Protein AF-A0A349EFN1-F1 (afdb_monomer_lite)

Secondary structure (DSSP, 8-state):
-HHHHGGGS-TTS-EEEEESS------STTEEEEE-B---TTS---B-HHHHHHHHGGG--SEEEES---STHHHHHHHHHHTT-TT-B-----SSHHHHHHHHHHHHHHTSPSPP-

Structure (mmCIF, N/CA/C/O backbone):
data_AF-A0A349EFN1-F1
#
_entry.id   AF-A0A349EFN1-F1
#
loop_
_atom_site.group_PDB
_atom_site.id
_atom_site.type_symbol
_atom_site.label_atom_id
_atom_site.label_alt_id
_atom_site.label_comp_id
_atom_site.label_asym_id
_atom_site.label_entity_id
_atom_site.label_seq_id
_atom_site.pdbx_PDB_ins_code
_atom_site.Cartn_x
_atom_site.Cartn_y
_atom_site.Cartn_z
_atom_site.occupancy
_atom_site.B_iso_or_equiv
_atom_site.auth_seq_id
_atom_site.auth_comp_id
_atom_site.auth_asym_id
_atom_site.auth_atom_id
_atom_site.pdbx_PDB_model_num
ATOM 1 N N . LEU A 1 1 ? 10.666 -5.892 6.815 1.00 84.19 1 LEU A N 1
ATOM 2 C CA . LEU A 1 1 ? 10.537 -4.486 7.277 1.00 84.19 1 LEU A CA 1
ATOM 3 C C . LEU A 1 1 ? 9.081 -4.027 7.342 1.00 84.19 1 LEU A C 1
ATOM 5 O O . LEU A 1 1 ? 8.668 -3.594 8.410 1.00 84.19 1 LEU A O 1
ATOM 9 N N . LEU A 1 2 ? 8.295 -4.173 6.266 1.00 87.81 2 LEU A N 1
ATOM 10 C CA . LEU A 1 2 ? 6.883 -3.752 6.215 1.00 87.81 2 LEU A CA 1
ATOM 11 C C . LEU A 1 2 ? 6.061 -4.236 7.422 1.00 87.81 2 LEU A C 1
ATOM 13 O O . LEU A 1 2 ? 5.466 -3.426 8.120 1.00 87.81 2 LEU A O 1
ATOM 17 N N . ASN A 1 3 ? 6.131 -5.529 7.752 1.00 85.75 3 ASN A N 1
ATOM 18 C CA . ASN A 1 3 ? 5.422 -6.095 8.906 1.00 85.75 3 ASN A CA 1
ATOM 19 C C . ASN A 1 3 ? 5.868 -5.527 10.275 1.00 85.75 3 ASN A C 1
ATOM 21 O O . ASN A 1 3 ? 5.144 -5.609 11.260 1.00 85.75 3 ASN A O 1
ATOM 25 N N . ALA A 1 4 ? 7.080 -4.974 10.375 1.00 87.56 4 ALA A N 1
ATOM 26 C CA . ALA A 1 4 ? 7.531 -4.299 11.591 1.00 87.56 4 ALA A CA 1
ATOM 27 C C . ALA A 1 4 ? 6.972 -2.871 11.661 1.00 87.56 4 ALA A C 1
ATOM 29 O O . ALA A 1 4 ? 6.480 -2.463 12.709 1.00 87.56 4 ALA A O 1
ATOM 30 N N . LEU A 1 5 ? 6.997 -2.141 10.541 1.00 89.25 5 LEU A N 1
ATOM 31 C CA . LEU A 1 5 ? 6.452 -0.782 10.446 1.00 89.25 5 LEU A CA 1
ATOM 3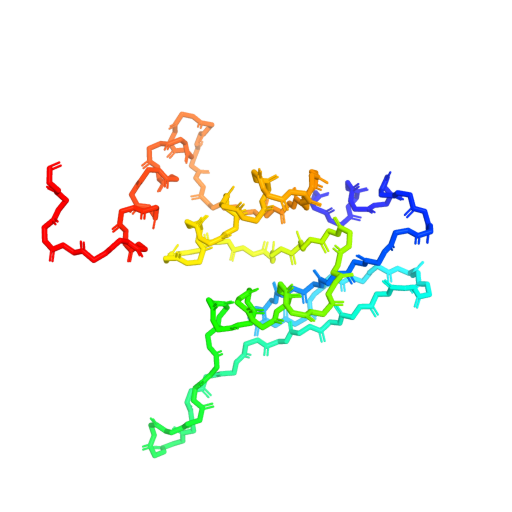2 C C . LEU A 1 5 ? 4.928 -0.758 10.602 1.00 89.25 5 LEU A C 1
ATOM 34 O O . LEU A 1 5 ? 4.381 0.134 11.247 1.00 89.25 5 LEU A O 1
ATOM 38 N N . SER A 1 6 ? 4.244 -1.783 10.098 1.00 87.19 6 SER A N 1
ATOM 39 C CA . SER A 1 6 ? 2.792 -1.918 10.196 1.00 87.19 6 SER A CA 1
ATOM 40 C C . SER A 1 6 ? 2.294 -2.005 11.650 1.00 87.19 6 SER A C 1
ATOM 42 O O . SER A 1 6 ? 1.148 -1.661 11.940 1.00 87.19 6 SER A O 1
ATOM 44 N N . LYS A 1 7 ? 3.165 -2.370 12.606 1.00 87.38 7 LYS A N 1
ATOM 45 C CA . LYS A 1 7 ? 2.855 -2.355 14.047 1.00 87.38 7 LYS A CA 1
ATOM 46 C C . LYS A 1 7 ? 2.644 -0.949 14.611 1.00 87.38 7 LYS A C 1
ATOM 48 O O . LYS A 1 7 ? 1.981 -0.836 15.637 1.00 87.38 7 LYS A O 1
ATOM 53 N N . PHE A 1 8 ? 3.135 0.097 13.947 1.00 90.25 8 PHE A N 1
ATOM 54 C CA . PHE A 1 8 ? 2.977 1.491 14.383 1.00 90.25 8 PHE A CA 1
ATOM 55 C C . PHE A 1 8 ? 1.691 2.158 13.889 1.00 90.25 8 PHE A C 1
ATOM 57 O O . PHE A 1 8 ? 1.382 3.270 14.308 1.00 90.25 8 PHE A O 1
ATOM 64 N N . ILE A 1 9 ? 0.912 1.487 13.037 1.00 90.94 9 ILE A N 1
ATOM 65 C CA . ILE A 1 9 ? -0.418 1.968 12.656 1.00 90.94 9 ILE A CA 1
ATOM 66 C C . ILE A 1 9 ? -1.275 2.100 13.942 1.00 90.94 9 ILE A C 1
ATOM 68 O O . ILE A 1 9 ? -1.186 1.237 14.817 1.00 90.94 9 ILE A O 1
ATOM 72 N N . PRO A 1 10 ? -2.115 3.124 14.135 1.00 92.12 10 PRO A N 1
ATOM 73 C CA . PRO A 1 10 ? -3.037 3.177 15.276 1.00 92.12 10 PRO A CA 1
ATOM 74 C C . PRO A 1 10 ? -4.038 2.007 15.303 1.00 92.12 10 PRO A C 1
ATOM 76 O O . PRO A 1 10 ? -4.535 1.585 14.267 1.00 92.12 10 PRO A O 1
ATOM 79 N N . ILE A 1 11 ? -4.357 1.456 16.481 1.00 90.62 11 ILE A N 1
ATOM 80 C CA . ILE A 1 11 ? -5.190 0.234 16.583 1.00 90.62 11 ILE A CA 1
ATOM 81 C C . ILE A 1 11 ? -6.651 0.425 16.150 1.00 90.62 11 ILE A C 1
ATOM 83 O O . ILE A 1 11 ? -7.306 -0.529 15.750 1.00 90.62 11 ILE A O 1
ATOM 87 N N . LYS A 1 12 ? -7.146 1.663 16.221 1.00 92.00 12 LYS A N 1
ATOM 88 C CA . LYS A 1 12 ? -8.508 2.038 15.822 1.00 92.00 12 LYS A CA 1
ATOM 89 C C . LYS A 1 12 ? -8.709 2.068 14.306 1.00 92.00 12 LYS A C 1
ATOM 91 O O . LYS A 1 12 ? -9.848 2.018 13.855 1.00 92.00 12 LYS A O 1
ATOM 96 N N . GLU A 1 13 ? -7.620 2.185 13.551 1.00 94.00 13 GLU A N 1
ATOM 97 C CA . GLU A 1 13 ? -7.673 2.344 12.105 1.00 94.00 13 GLU A CA 1
ATOM 98 C C . GLU A 1 13 ? -7.989 1.020 11.412 1.00 94.00 13 GLU A C 1
ATOM 100 O O . GLU A 1 13 ? -7.444 -0.038 11.744 1.00 94.00 13 GLU A O 1
ATOM 105 N N . ARG A 1 14 ? -8.871 1.100 10.423 1.00 95.06 14 ARG A N 1
ATOM 106 C CA . ARG A 1 14 ? -9.258 0.019 9.533 1.00 95.06 14 ARG A CA 1
ATOM 107 C C . ARG A 1 14 ? -8.221 -0.123 8.428 1.00 95.06 14 ARG A C 1
ATOM 109 O O . ARG A 1 14 ? -8.077 0.749 7.572 1.00 95.06 14 ARG A O 1
ATOM 116 N N . VAL A 1 15 ? -7.521 -1.249 8.429 1.00 95.56 15 VAL A N 1
ATOM 117 C CA . VAL A 1 15 ? -6.437 -1.536 7.485 1.00 95.56 15 VAL A CA 1
ATOM 118 C C . VAL A 1 15 ? -6.888 -2.602 6.498 1.00 95.56 15 VAL A C 1
ATOM 120 O O . VAL A 1 15 ? -7.428 -3.633 6.897 1.00 95.56 15 VAL A O 1
ATOM 123 N N . ILE A 1 16 ? -6.644 -2.375 5.211 1.00 96.44 16 ILE A N 1
ATOM 124 C CA . ILE A 1 16 ? -6.826 -3.396 4.177 1.00 96.44 16 ILE A CA 1
ATOM 125 C C . ILE A 1 16 ? -5.454 -3.818 3.664 1.00 96.44 16 ILE A C 1
ATOM 127 O O . ILE A 1 16 ? -4.706 -2.967 3.191 1.00 96.44 16 ILE A O 1
ATOM 131 N N . THR A 1 17 ? -5.123 -5.107 3.754 1.00 96.38 17 THR A N 1
ATOM 132 C CA . THR A 1 17 ? -3.932 -5.671 3.104 1.00 96.38 17 THR A CA 1
ATOM 133 C C . THR A 1 17 ? -4.283 -6.250 1.742 1.00 96.38 17 THR A C 1
ATOM 135 O O . THR A 1 17 ? -5.366 -6.808 1.568 1.00 96.38 17 THR A O 1
ATOM 138 N N . ILE A 1 18 ? -3.381 -6.096 0.775 1.00 97.12 18 ILE A N 1
ATOM 139 C CA . ILE A 1 18 ? -3.529 -6.589 -0.596 1.00 97.12 18 ILE A CA 1
ATOM 140 C C . ILE A 1 18 ? -2.213 -7.236 -1.018 1.00 97.12 18 ILE A C 1
ATOM 142 O O . ILE A 1 18 ? -1.187 -6.559 -1.065 1.00 97.12 18 ILE A O 1
ATOM 146 N N . GLU A 1 19 ? -2.228 -8.531 -1.316 1.00 96.44 19 GLU A N 1
ATOM 147 C CA . GLU A 1 19 ? -1.016 -9.309 -1.609 1.00 96.44 19 GLU A CA 1
ATOM 148 C C . GLU A 1 19 ? -1.264 -10.330 -2.731 1.00 96.44 19 GLU A C 1
ATOM 150 O O . GLU A 1 19 ? -2.398 -10.754 -2.937 1.00 96.44 19 GLU A O 1
ATOM 155 N N . ASP A 1 20 ? -0.212 -10.749 -3.445 1.00 92.81 20 ASP A N 1
ATOM 156 C CA . ASP A 1 20 ? -0.283 -11.901 -4.367 1.00 92.81 20 ASP A CA 1
ATOM 157 C C . ASP A 1 20 ? -0.484 -13.220 -3.604 1.00 92.81 20 ASP A C 1
ATOM 159 O O . ASP A 1 20 ? -1.125 -14.156 -4.071 1.00 92.81 20 ASP A O 1
ATOM 163 N N . THR A 1 21 ? 0.104 -13.304 -2.416 1.00 90.31 21 THR A N 1
ATOM 164 C CA . THR A 1 21 ? -0.037 -14.403 -1.465 1.00 90.31 21 THR A CA 1
ATOM 165 C C . THR A 1 21 ? 0.005 -13.781 -0.081 1.00 90.31 21 THR A C 1
ATOM 167 O O . THR A 1 21 ? 0.912 -12.998 0.199 1.00 90.31 21 THR A O 1
ATOM 170 N N . ALA A 1 22 ? -0.974 -14.075 0.770 1.00 88.12 22 ALA A N 1
ATOM 171 C CA . ALA A 1 22 ? -1.077 -13.437 2.077 1.00 88.12 22 ALA A CA 1
ATOM 172 C C . ALA A 1 22 ? 0.100 -13.816 3.001 1.00 88.12 22 ALA A C 1
ATOM 174 O O . ALA A 1 22 ? 0.143 -14.910 3.575 1.00 88.12 22 ALA A O 1
ATOM 175 N N . GLU A 1 23 ? 1.038 -12.888 3.197 1.00 86.69 23 GLU A N 1
ATOM 176 C CA . GLU A 1 23 ? 2.179 -13.029 4.109 1.00 86.69 23 GLU A CA 1
ATOM 177 C C . GLU A 1 23 ? 2.059 -12.097 5.322 1.00 86.69 23 GLU A C 1
ATOM 179 O O . GLU A 1 23 ? 2.527 -12.419 6.425 1.00 86.69 23 GLU A O 1
ATOM 184 N N . LEU A 1 24 ? 1.411 -10.941 5.153 1.00 83.50 24 LEU A N 1
ATOM 185 C CA . LEU A 1 24 ? 1.247 -9.957 6.213 1.00 83.50 24 LEU A CA 1
ATOM 186 C C . LEU A 1 24 ? 0.274 -10.445 7.283 1.00 83.50 24 LEU A C 1
ATOM 188 O O . LEU A 1 24 ? -0.904 -10.706 7.055 1.00 83.50 24 LEU A O 1
ATOM 192 N N . ARG A 1 25 ? 0.767 -10.484 8.522 1.00 80.69 25 ARG A N 1
ATOM 193 C CA . ARG A 1 25 ? -0.029 -10.822 9.706 1.00 80.69 25 ARG A CA 1
ATOM 194 C C . ARG A 1 25 ? -0.103 -9.639 10.656 1.00 80.69 25 ARG A C 1
ATOM 196 O O . ARG A 1 25 ? 0.638 -9.557 11.635 1.00 80.69 25 ARG A O 1
ATOM 203 N N . LEU A 1 26 ? -1.029 -8.727 10.375 1.00 82.06 26 LEU A N 1
ATOM 204 C CA . LEU A 1 26 ? -1.408 -7.668 11.307 1.00 82.06 26 LEU A CA 1
ATOM 205 C C . LEU A 1 26 ? -2.328 -8.251 12.388 1.00 82.06 26 LEU A C 1
ATOM 207 O O . LEU A 1 26 ? -3.488 -8.551 12.131 1.00 82.06 26 LEU A O 1
ATOM 211 N N . GLN A 1 27 ? -1.824 -8.412 13.610 1.00 75.50 27 GLN A N 1
ATOM 212 C CA . GLN A 1 27 ? -2.619 -8.885 14.753 1.00 75.50 27 GLN A CA 1
ATOM 213 C C . GLN A 1 27 ? -3.516 -7.764 15.306 1.00 75.50 27 GLN A C 1
ATOM 215 O O . GLN A 1 27 ? -3.178 -7.138 16.311 1.00 75.50 27 GLN A O 1
ATOM 220 N N . ARG A 1 28 ? -4.617 -7.444 14.615 1.00 77.62 28 ARG A N 1
ATOM 221 C CA . ARG A 1 28 ? -5.543 -6.354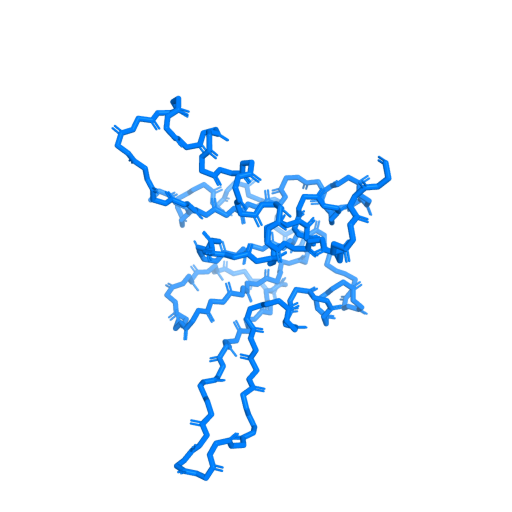 14.978 1.00 77.62 28 ARG A CA 1
ATOM 222 C C . ARG A 1 28 ? -6.978 -6.704 14.601 1.00 77.62 28 ARG A C 1
ATOM 224 O O . ARG A 1 28 ? -7.193 -7.436 13.643 1.00 77.62 28 ARG A O 1
ATOM 231 N N . GLU A 1 29 ? -7.947 -6.132 15.312 1.00 81.94 29 GLU A N 1
ATOM 232 C CA . GLU A 1 29 ? -9.374 -6.399 15.074 1.00 81.94 29 GLU A CA 1
ATOM 233 C C . GLU A 1 29 ? -9.878 -5.854 13.729 1.00 81.94 29 GLU A C 1
ATOM 235 O O . GLU A 1 29 ? -10.691 -6.494 13.071 1.00 81.94 29 GLU A O 1
ATOM 240 N N . HIS A 1 30 ? -9.405 -4.681 13.294 1.00 91.19 30 HIS A N 1
ATOM 241 C CA . HIS A 1 30 ? -9.938 -3.986 12.115 1.00 91.19 30 HIS A CA 1
ATOM 242 C C . HIS A 1 30 ? -9.086 -4.199 10.854 1.00 91.19 30 HIS A C 1
ATOM 244 O O . HIS A 1 30 ? -8.771 -3.245 10.142 1.00 91.19 30 HIS A O 1
ATOM 250 N N . VAL A 1 31 ? -8.696 -5.444 10.573 1.00 94.06 31 VAL A N 1
ATOM 251 C CA . VAL A 1 31 ? -7.909 -5.795 9.378 1.00 94.06 31 VAL A CA 1
ATOM 252 C C . VAL A 1 31 ? -8.748 -6.625 8.418 1.00 94.06 31 VAL A C 1
ATOM 254 O O . VAL A 1 31 ? -9.376 -7.603 8.818 1.00 94.06 31 VAL A O 1
ATOM 257 N N . VAL A 1 32 ? -8.737 -6.249 7.140 1.00 95.38 32 VAL A N 1
ATOM 258 C CA . VAL A 1 32 ? -9.261 -7.081 6.052 1.00 95.38 32 VAL A CA 1
ATOM 259 C C . VAL A 1 32 ? -8.117 -7.451 5.124 1.00 95.38 32 VAL A C 1
ATOM 261 O O . VAL A 1 32 ? -7.384 -6.576 4.679 1.00 95.38 32 VAL A O 1
ATOM 264 N N . THR A 1 33 ? -7.985 -8.734 4.810 1.00 95.44 33 THR A N 1
ATOM 265 C CA . THR A 1 33 ? -6.955 -9.230 3.895 1.00 95.44 33 THR A CA 1
ATOM 266 C C . THR A 1 33 ? -7.583 -9.616 2.569 1.00 95.44 33 THR A C 1
ATOM 268 O O . THR A 1 33 ? -8.563 -10.360 2.532 1.00 95.44 33 THR A O 1
ATOM 271 N N . LEU A 1 34 ? -7.029 -9.073 1.491 1.00 96.81 34 LEU A N 1
ATOM 272 C CA . LEU A 1 34 ? -7.393 -9.362 0.114 1.00 96.81 34 LEU A CA 1
ATOM 273 C C . LEU A 1 34 ? -6.194 -10.012 -0.580 1.00 96.81 34 LEU A C 1
ATOM 275 O O . LEU A 1 34 ? -5.061 -9.563 -0.419 1.00 96.81 34 LEU A O 1
ATOM 279 N N . GLU A 1 35 ? -6.457 -11.047 -1.367 1.00 97.06 35 GLU A N 1
ATOM 280 C CA . GLU A 1 35 ? -5.430 -11.785 -2.099 1.00 97.06 35 GLU A CA 1
ATOM 281 C C . GLU A 1 35 ? -5.741 -11.749 -3.595 1.00 97.06 35 GLU A C 1
ATOM 283 O O . GLU A 1 35 ? -6.891 -11.964 -4.002 1.00 97.06 35 GLU A O 1
ATOM 288 N N . ALA A 1 36 ? -4.732 -11.420 -4.403 1.00 96.19 36 ALA A N 1
ATOM 289 C CA . ALA A 1 36 ? -4.832 -11.490 -5.851 1.00 96.19 36 ALA A CA 1
ATOM 290 C C . ALA A 1 36 ? -4.989 -12.950 -6.277 1.00 96.19 36 ALA A C 1
ATOM 292 O O . ALA A 1 36 ? -4.528 -13.876 -5.613 1.00 96.19 36 ALA A O 1
ATOM 293 N N . ARG A 1 37 ? -5.665 -13.170 -7.399 1.00 95.94 37 ARG A N 1
ATOM 294 C CA . ARG A 1 37 ? -5.921 -14.517 -7.898 1.00 95.94 37 ARG A CA 1
ATOM 295 C C . ARG A 1 37 ? -5.472 -14.609 -9.348 1.00 95.94 37 ARG A C 1
ATOM 297 O O . ARG A 1 37 ? -6.014 -13.865 -10.168 1.00 95.94 37 ARG A O 1
ATOM 304 N N . PRO A 1 38 ? -4.554 -15.527 -9.694 1.00 94.31 38 PRO A N 1
ATOM 305 C CA . PRO A 1 38 ? -4.209 -15.760 -11.087 1.00 94.31 38 PRO A CA 1
ATOM 306 C C . PRO A 1 38 ? -5.425 -16.301 -11.857 1.00 94.31 38 PRO A C 1
ATOM 308 O O . PRO A 1 38 ? -6.359 -16.845 -11.251 1.00 94.31 38 PRO A O 1
ATOM 311 N N . PRO A 1 39 ? -5.442 -16.181 -13.193 1.00 96.44 39 PRO A N 1
ATOM 312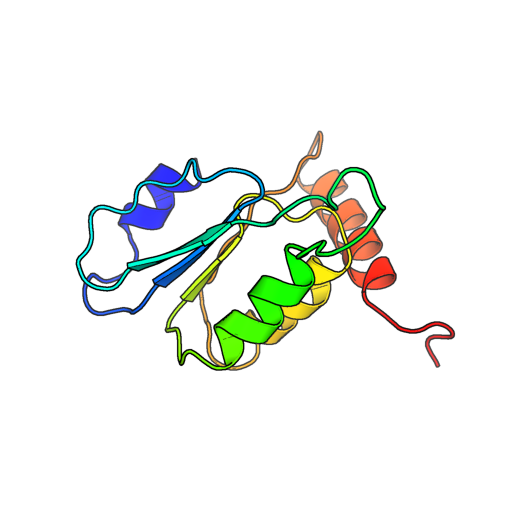 C CA . PRO A 1 39 ? -6.484 -16.803 -13.995 1.00 96.44 39 PRO A CA 1
ATOM 313 C C . PRO A 1 39 ? -6.501 -18.325 -13.796 1.00 96.44 39 PRO A C 1
ATOM 315 O O . PRO A 1 39 ? -5.476 -18.961 -13.546 1.00 96.44 39 PRO A O 1
ATOM 318 N N . ASN A 1 40 ? -7.681 -18.926 -13.940 1.00 94.50 40 ASN A N 1
ATOM 319 C CA . ASN A 1 40 ? -7.819 -20.377 -13.999 1.00 94.50 40 ASN A CA 1
ATOM 320 C C . ASN A 1 40 ? -7.200 -20.944 -15.299 1.00 94.50 40 ASN A C 1
ATOM 322 O O . ASN A 1 40 ? -6.758 -20.200 -16.173 1.00 94.50 40 ASN A O 1
ATOM 326 N N . LEU A 1 41 ? -7.217 -22.272 -15.465 1.00 95.25 41 LEU A N 1
ATOM 327 C CA . LEU A 1 41 ? -6.671 -22.949 -16.657 1.00 95.25 41 LEU A CA 1
ATOM 328 C C . LEU A 1 41 ? -7.299 -22.487 -17.988 1.00 95.25 41 LEU A C 1
ATOM 330 O O . LEU A 1 41 ? -6.696 -22.662 -19.041 1.00 95.25 41 LEU A O 1
ATOM 334 N N . GLU A 1 42 ? -8.493 -21.892 -17.948 1.00 95.06 42 GLU A N 1
ATOM 335 C CA . GLU A 1 42 ? -9.204 -21.350 -19.112 1.00 95.06 42 GLU A CA 1
ATOM 336 C C . GLU A 1 42 ? -8.900 -19.860 -19.359 1.00 95.06 42 GLU A C 1
ATOM 338 O O . GLU A 1 42 ? -9.535 -19.232 -20.206 1.00 95.06 42 GLU A O 1
ATOM 343 N N . GLY A 1 43 ? -7.971 -19.265 -18.601 1.00 92.62 43 GLY A N 1
ATOM 344 C CA . GLY A 1 43 ? -7.625 -17.846 -18.702 1.00 92.62 43 GLY A CA 1
ATOM 345 C C . GLY A 1 43 ? -8.655 -16.904 -18.069 1.00 92.62 43 GLY A C 1
ATOM 346 O O . GLY A 1 43 ? -8.696 -15.725 -18.409 1.00 92.62 43 GLY A O 1
ATOM 347 N N . ARG A 1 44 ? -9.534 -17.401 -17.187 1.00 94.62 44 ARG A N 1
ATOM 348 C CA . ARG A 1 44 ? -10.661 -16.643 -16.619 1.00 94.62 44 ARG A CA 1
ATOM 349 C C . ARG A 1 44 ? -10.522 -16.420 -15.120 1.00 94.62 44 ARG A C 1
ATOM 351 O O . ARG A 1 44 ? -9.924 -17.215 -14.402 1.00 94.62 44 ARG A O 1
ATOM 358 N N . GLY A 1 45 ? -11.178 -15.367 -14.637 1.00 94.50 45 GLY A N 1
ATOM 359 C CA . GLY A 1 45 ? -11.306 -15.103 -13.205 1.00 94.50 45 GLY A CA 1
ATOM 360 C C . GLY A 1 45 ? -10.034 -14.571 -12.550 1.00 94.50 45 GLY A C 1
ATOM 361 O O . GLY A 1 45 ? -9.914 -14.686 -11.330 1.00 94.50 45 GLY A O 1
ATOM 362 N N . GLU A 1 46 ? -9.118 -13.996 -13.327 1.00 96.81 46 GLU A N 1
ATOM 363 C CA . GLU A 1 46 ? -8.021 -13.207 -12.777 1.00 96.81 46 GLU A CA 1
ATOM 364 C C . GLU A 1 46 ? -8.575 -12.060 -11.919 1.00 96.81 46 GLU A C 1
ATOM 366 O O . GLU A 1 46 ? -9.575 -11.428 -12.269 1.00 96.81 46 GLU A O 1
ATOM 371 N N . ILE A 1 47 ? -7.942 -11.836 -10.772 1.00 97.25 47 ILE A N 1
ATOM 372 C CA . ILE A 1 47 ? -8.161 -10.675 -9.914 1.00 97.25 47 ILE A CA 1
ATOM 373 C C . ILE A 1 47 ? -6.781 -10.109 -9.626 1.00 97.25 47 ILE A C 1
ATOM 375 O O . ILE A 1 47 ? -5.993 -10.730 -8.912 1.00 97.25 47 ILE A O 1
ATOM 379 N N . THR A 1 48 ? -6.484 -8.946 -10.188 1.00 96.25 48 THR A N 1
ATOM 380 C CA . THR A 1 48 ? -5.170 -8.316 -10.036 1.00 96.25 48 THR A CA 1
ATOM 381 C C . THR A 1 48 ? -5.085 -7.521 -8.732 1.00 96.25 48 THR A C 1
ATOM 383 O O . THR A 1 48 ? -6.105 -7.099 -8.178 1.00 96.25 48 THR A O 1
ATOM 386 N N . ILE A 1 49 ? -3.865 -7.221 -8.266 1.00 96.88 49 ILE A N 1
ATOM 387 C CA . ILE A 1 49 ? -3.656 -6.264 -7.162 1.00 96.88 49 ILE A CA 1
ATOM 388 C C . ILE A 1 49 ? -4.359 -4.936 -7.470 1.00 96.88 49 ILE A C 1
ATOM 390 O O . ILE A 1 49 ? -5.003 -4.353 -6.599 1.00 96.88 49 ILE A O 1
ATOM 394 N N . ARG A 1 50 ? -4.305 -4.479 -8.726 1.00 96.06 50 ARG A N 1
ATOM 395 C CA . ARG A 1 50 ? -4.961 -3.245 -9.165 1.00 96.06 50 ARG A CA 1
ATOM 396 C C . ARG A 1 50 ? -6.479 -3.279 -8.965 1.00 96.06 50 ARG A C 1
ATOM 398 O O . ARG A 1 50 ? -7.054 -2.290 -8.503 1.00 96.06 50 ARG A O 1
ATOM 405 N N . ASP A 1 51 ? -7.127 -4.403 -9.269 1.00 96.62 51 ASP A N 1
ATOM 406 C CA . ASP A 1 51 ? -8.566 -4.589 -9.035 1.00 96.62 51 ASP A CA 1
ATOM 407 C C . ASP A 1 51 ? -8.898 -4.521 -7.544 1.00 96.62 51 ASP A C 1
ATOM 409 O O . ASP A 1 51 ? -9.865 -3.867 -7.137 1.00 96.62 51 ASP A O 1
ATOM 413 N N . LEU A 1 52 ? -8.059 -5.146 -6.716 1.00 97.56 52 LEU A N 1
ATOM 414 C CA . LEU A 1 52 ? -8.215 -5.148 -5.266 1.00 97.56 52 LEU A CA 1
ATOM 415 C C . LEU A 1 52 ? -7.995 -3.766 -4.654 1.00 97.56 52 LEU A C 1
ATOM 417 O O . LEU A 1 52 ? -8.757 -3.395 -3.765 1.00 97.56 52 LEU A O 1
ATOM 421 N N . VAL A 1 53 ? -7.031 -2.978 -5.142 1.00 96.56 53 VAL A N 1
ATOM 422 C CA . VAL A 1 53 ? -6.809 -1.593 -4.683 1.00 96.56 53 VAL A CA 1
ATOM 423 C C . VAL A 1 53 ? -8.054 -0.752 -4.955 1.00 96.56 53 VAL A C 1
ATOM 425 O O . VAL A 1 53 ? -8.584 -0.107 -4.049 1.00 96.56 53 VAL A O 1
ATOM 428 N N . LYS A 1 54 ? -8.600 -0.826 -6.174 1.00 95.25 54 LYS A N 1
ATOM 429 C CA . LYS A 1 54 ? -9.837 -0.114 -6.535 1.00 95.25 54 LYS A CA 1
ATOM 430 C C . LYS A 1 54 ? -11.038 -0.570 -5.709 1.00 95.25 54 LYS A C 1
ATOM 432 O O . LYS A 1 54 ? -11.880 0.250 -5.339 1.00 95.25 54 LYS A O 1
ATOM 437 N N . ASN A 1 55 ? -11.133 -1.865 -5.414 1.00 97.00 55 ASN A N 1
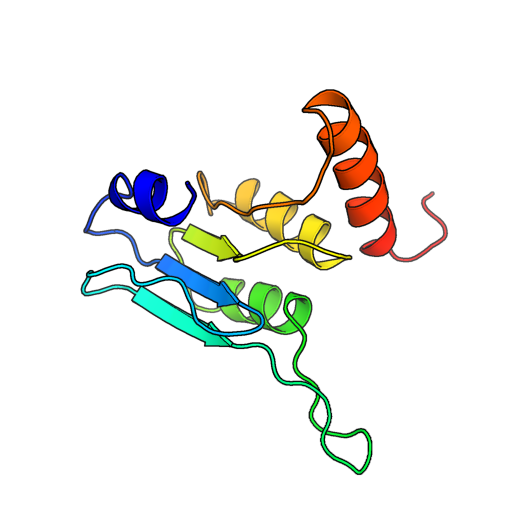ATOM 438 C CA . ASN A 1 55 ? -12.178 -2.399 -4.548 1.00 97.00 55 ASN A CA 1
ATOM 439 C C . ASN A 1 55 ? -12.016 -1.923 -3.095 1.00 97.00 55 ASN A C 1
ATOM 441 O O . ASN A 1 55 ? -12.992 -1.494 -2.478 1.00 97.00 55 ASN A O 1
ATOM 445 N N . ALA A 1 56 ? -10.788 -1.927 -2.575 1.00 96.94 56 ALA A N 1
ATOM 446 C CA . ALA A 1 56 ? -10.463 -1.504 -1.219 1.00 96.94 56 ALA A CA 1
ATOM 447 C C . ALA A 1 56 ? -10.892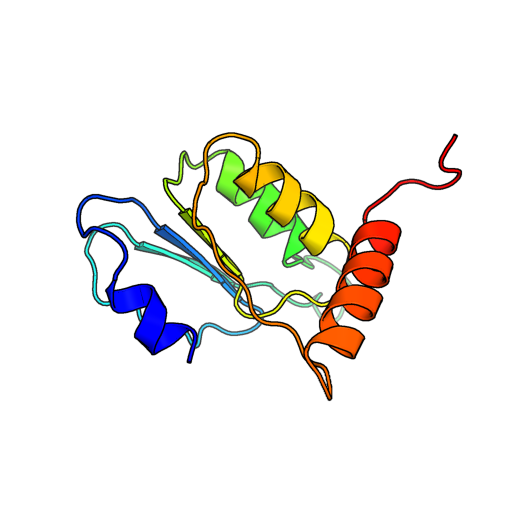 -0.059 -0.952 1.00 96.94 56 ALA A C 1
ATOM 449 O O . ALA A 1 56 ? -11.470 0.207 0.095 1.00 96.94 56 ALA A O 1
ATOM 450 N N . LEU A 1 57 ? -10.741 0.850 -1.920 1.00 95.12 57 LEU A N 1
ATOM 451 C CA . LEU A 1 57 ? -11.206 2.242 -1.801 1.00 95.12 57 LEU A CA 1
ATOM 452 C C . LEU A 1 57 ? -12.711 2.369 -1.496 1.00 95.12 57 LEU A C 1
ATOM 454 O O . LEU A 1 57 ? -13.148 3.339 -0.880 1.00 95.12 57 LEU A O 1
ATOM 458 N N . ARG A 1 58 ? -13.529 1.379 -1.873 1.00 95.69 58 ARG A N 1
ATOM 459 C CA . ARG A 1 58 ? -14.975 1.361 -1.576 1.00 95.69 58 ARG A CA 1
ATOM 460 C C . ARG A 1 58 ? -15.305 0.809 -0.191 1.00 95.69 58 ARG A C 1
ATOM 462 O O . ARG A 1 58 ? -16.441 0.922 0.263 1.00 95.69 58 ARG A O 1
ATOM 469 N N . MET A 1 59 ? -14.324 0.231 0.492 1.00 96.06 59 MET A N 1
ATOM 470 C CA . MET A 1 59 ? -14.478 -0.418 1.795 1.00 96.06 59 MET A CA 1
ATOM 471 C C . MET A 1 59 ? -14.181 0.525 2.970 1.00 96.06 59 MET A C 1
ATOM 473 O O . MET A 1 59 ? -14.089 0.054 4.109 1.00 96.06 59 MET A O 1
ATOM 477 N N . ARG A 1 60 ? -14.038 1.832 2.683 1.00 95.31 60 ARG A N 1
ATOM 478 C CA . ARG A 1 60 ? -13.702 2.907 3.631 1.00 95.31 60 ARG A CA 1
ATOM 479 C C . ARG A 1 60 ? -12.522 2.541 4.550 1.00 95.31 60 ARG A C 1
ATOM 481 O O . ARG A 1 60 ? -12.707 2.498 5.766 1.00 95.31 60 ARG A O 1
ATOM 488 N N . PRO A 1 61 ? -11.352 2.177 3.995 1.00 96.44 61 PRO A N 1
ATOM 489 C CA . PRO A 1 61 ? -10.168 1.949 4.804 1.00 96.44 61 PRO A CA 1
ATOM 490 C C . PRO A 1 61 ? -9.660 3.274 5.368 1.00 96.44 61 PRO A C 1
ATOM 492 O O . PRO A 1 61 ? -9.821 4.314 4.742 1.00 96.44 61 PRO A O 1
ATOM 495 N N . ASP A 1 62 ? -8.989 3.214 6.510 1.00 95.88 62 ASP A N 1
ATOM 496 C CA . ASP A 1 62 ? -8.094 4.290 6.936 1.00 95.88 62 ASP A CA 1
ATOM 497 C C . ASP A 1 62 ? -6.728 4.134 6.243 1.00 95.88 62 ASP A C 1
ATOM 499 O O . ASP A 1 62 ? -6.091 5.117 5.876 1.00 95.88 62 ASP A O 1
ATOM 503 N N . ARG A 1 63 ? -6.286 2.885 6.004 1.00 95.12 63 ARG A N 1
ATOM 504 C CA . ARG A 1 63 ? -5.042 2.575 5.276 1.00 95.12 63 ARG A CA 1
ATOM 505 C C . ARG A 1 63 ? -5.181 1.394 4.333 1.00 95.12 63 ARG A C 1
ATOM 507 O O . ARG A 1 63 ? -5.843 0.402 4.649 1.00 95.12 63 ARG A O 1
ATOM 514 N N . ILE A 1 64 ? -4.448 1.465 3.228 1.00 96.00 64 ILE A N 1
ATOM 515 C CA . ILE A 1 64 ? -4.232 0.350 2.310 1.00 96.00 64 ILE A CA 1
ATOM 516 C C . ILE A 1 64 ? -2.756 -0.052 2.395 1.00 96.00 64 ILE A C 1
ATOM 518 O O . ILE A 1 64 ? -1.852 0.777 2.295 1.00 96.00 64 ILE A O 1
ATOM 522 N N . VAL A 1 65 ? -2.506 -1.335 2.622 1.00 95.75 65 VAL A N 1
ATOM 523 C CA . VAL A 1 65 ? -1.165 -1.915 2.638 1.00 95.75 65 VAL A CA 1
ATOM 524 C C . VAL A 1 65 ? -1.067 -2.879 1.472 1.00 95.75 65 VAL A C 1
ATOM 526 O O . VAL A 1 65 ? -1.712 -3.923 1.478 1.00 95.75 65 VAL A O 1
ATOM 529 N N . VAL A 1 66 ? -0.264 -2.536 0.475 1.00 95.88 66 VAL A N 1
ATOM 530 C CA . VAL A 1 66 ? 0.026 -3.441 -0.641 1.00 95.88 66 VAL A CA 1
ATOM 531 C C . VAL A 1 66 ? 1.327 -4.171 -0.318 1.00 95.88 66 VAL A C 1
ATOM 533 O O . VAL A 1 66 ? 2.284 -3.541 0.118 1.00 95.88 66 VAL A O 1
ATOM 536 N N . GLY A 1 67 ? 1.368 -5.494 -0.471 1.00 94.44 67 GLY A N 1
ATOM 537 C CA . GLY A 1 67 ? 2.569 -6.284 -0.188 1.00 94.44 67 GLY A CA 1
ATOM 538 C C . GLY A 1 67 ? 3.761 -5.785 -0.999 1.00 94.44 67 GLY A C 1
ATOM 539 O O . GLY A 1 67 ? 4.766 -5.358 -0.430 1.00 94.44 67 GLY A O 1
ATOM 540 N N . GLU A 1 68 ? 3.608 -5.758 -2.320 1.00 94.88 68 GLU A N 1
ATOM 541 C CA . GLU A 1 68 ? 4.583 -5.213 -3.260 1.00 94.88 68 GLU A CA 1
ATOM 542 C C . GLU A 1 68 ? 3.864 -4.607 -4.470 1.00 94.88 68 GLU A C 1
ATOM 544 O O . GLU A 1 68 ? 2.965 -5.229 -5.035 1.00 94.88 68 GLU A O 1
ATOM 549 N N . CYS A 1 69 ? 4.271 -3.406 -4.882 1.00 94.75 69 CYS A N 1
ATOM 550 C CA . CYS A 1 69 ? 3.829 -2.823 -6.146 1.00 94.75 69 CYS A CA 1
ATOM 551 C C . CYS A 1 69 ? 4.794 -3.211 -7.279 1.00 94.75 69 CYS A C 1
ATOM 553 O O . CYS A 1 69 ? 6.010 -3.018 -7.188 1.00 94.75 69 CYS A O 1
ATOM 555 N N . ARG A 1 70 ? 4.240 -3.730 -8.374 1.00 93.94 70 ARG A N 1
ATOM 556 C CA . ARG A 1 70 ? 4.928 -4.238 -9.568 1.00 93.94 70 ARG A CA 1
ATOM 557 C C . ARG A 1 70 ? 4.424 -3.621 -10.880 1.00 93.94 70 ARG A C 1
ATOM 559 O O . ARG A 1 70 ? 5.061 -3.845 -11.908 1.00 93.94 70 ARG A O 1
ATOM 566 N N . GLY A 1 71 ? 3.324 -2.866 -10.871 1.00 93.56 71 GLY A N 1
ATOM 567 C CA . GLY A 1 71 ? 2.688 -2.323 -12.074 1.00 93.56 71 GLY A CA 1
ATOM 568 C C . GLY A 1 71 ? 1.764 -1.129 -11.818 1.00 93.56 71 GLY A C 1
ATOM 569 O O . GLY A 1 71 ? 2.008 -0.292 -10.941 1.00 93.56 71 GLY A O 1
ATOM 570 N N . GLY A 1 72 ? 0.697 -1.043 -12.619 1.00 92.31 72 GLY A N 1
ATOM 571 C CA . GLY A 1 72 ? -0.203 0.111 -12.680 1.00 92.31 72 GLY A CA 1
ATOM 572 C C . GLY A 1 72 ? -0.986 0.404 -11.398 1.00 92.31 72 GLY A C 1
ATOM 573 O O . GLY A 1 72 ? -1.432 1.536 -11.217 1.00 92.31 72 GLY A O 1
ATOM 574 N N . GLU A 1 73 ? -1.104 -0.559 -10.482 1.00 95.06 73 GLU A N 1
ATOM 575 C CA . GLU A 1 73 ? -1.632 -0.353 -9.127 1.00 95.06 73 GLU A CA 1
ATOM 576 C C . GLU A 1 73 ? -0.841 0.691 -8.336 1.00 95.06 73 GLU A C 1
ATOM 578 O O . GLU A 1 73 ? -1.385 1.304 -7.423 1.00 95.06 73 GLU A O 1
ATOM 583 N N . THR A 1 74 ? 0.424 0.928 -8.700 1.00 95.19 74 THR A N 1
ATOM 584 C CA . THR A 1 74 ? 1.267 1.954 -8.078 1.00 95.19 74 THR A CA 1
ATOM 585 C C . THR A 1 74 ? 0.621 3.331 -8.181 1.00 95.19 74 THR A C 1
ATOM 587 O O . THR A 1 74 ? 0.583 4.067 -7.197 1.00 95.19 74 THR A O 1
ATOM 590 N N . LEU A 1 75 ? 0.060 3.666 -9.349 1.00 94.56 75 LEU A N 1
ATOM 591 C CA . LEU A 1 75 ? -0.650 4.927 -9.547 1.00 94.56 75 LEU A CA 1
ATOM 592 C C . LEU A 1 75 ? -1.901 4.999 -8.665 1.00 94.56 75 LEU A C 1
ATOM 594 O O . LEU A 1 75 ? -2.104 6.000 -7.985 1.00 94.56 75 LEU A O 1
ATOM 598 N N . ASP A 1 76 ? -2.716 3.941 -8.653 1.00 93.94 76 ASP A N 1
ATOM 599 C CA . ASP A 1 76 ? -3.934 3.895 -7.836 1.00 93.94 76 ASP A CA 1
ATOM 600 C C . ASP A 1 76 ? -3.604 4.018 -6.333 1.00 93.94 76 ASP A C 1
ATOM 602 O O . ASP A 1 76 ? -4.329 4.675 -5.587 1.00 93.94 76 ASP A O 1
ATOM 606 N N . MET A 1 77 ? -2.479 3.450 -5.887 1.00 93.62 77 MET A N 1
ATOM 607 C CA . MET A 1 77 ? -2.014 3.521 -4.497 1.00 93.62 77 MET A CA 1
ATOM 608 C C . MET A 1 77 ? -1.528 4.930 -4.123 1.00 93.62 77 MET A C 1
ATOM 610 O O . MET A 1 77 ? -1.925 5.464 -3.088 1.00 93.62 77 MET A O 1
ATOM 614 N N . LEU A 1 78 ? -0.746 5.581 -4.992 1.00 93.25 78 LEU A N 1
ATOM 615 C CA . LEU A 1 78 ? -0.339 6.980 -4.793 1.00 93.25 78 LEU A CA 1
ATOM 616 C C . LEU A 1 78 ? -1.542 7.934 -4.804 1.00 93.25 78 LEU A C 1
ATOM 618 O O . LEU A 1 78 ? -1.594 8.881 -4.021 1.00 93.25 78 LEU A O 1
ATOM 622 N N . GLN A 1 79 ? -2.537 7.676 -5.655 1.00 93.00 79 GLN A N 1
ATOM 623 C CA . GLN A 1 79 ? -3.792 8.425 -5.636 1.00 93.00 79 GLN A CA 1
ATOM 624 C C . GLN A 1 79 ? -4.551 8.207 -4.327 1.00 93.00 79 GLN A C 1
ATOM 626 O O . GLN A 1 79 ? -4.986 9.183 -3.723 1.00 93.00 79 GLN A O 1
ATOM 631 N N . ALA A 1 80 ? -4.653 6.962 -3.851 1.00 93.19 80 ALA A N 1
ATOM 632 C CA . ALA A 1 80 ? -5.291 6.645 -2.577 1.00 93.19 80 ALA A CA 1
ATOM 633 C C . ALA A 1 80 ? -4.658 7.419 -1.413 1.00 93.19 80 ALA A C 1
ATOM 635 O O . ALA A 1 80 ? -5.385 8.008 -0.610 1.00 93.19 80 ALA A O 1
ATOM 636 N N . MET A 1 81 ? -3.322 7.455 -1.354 1.00 93.50 81 MET A N 1
ATOM 637 C CA . MET A 1 81 ? -2.574 8.232 -0.362 1.00 93.50 81 MET A CA 1
ATOM 638 C C . MET A 1 81 ? -2.944 9.715 -0.414 1.00 93.50 81 MET A C 1
ATOM 640 O O . MET A 1 81 ? -3.217 10.302 0.621 1.00 93.50 81 MET A O 1
ATOM 644 N N . ASN A 1 82 ? -3.054 10.298 -1.608 1.00 91.75 82 ASN A N 1
ATOM 645 C CA . ASN A 1 82 ? -3.419 11.708 -1.769 1.00 91.75 82 ASN A CA 1
ATOM 646 C C . ASN A 1 82 ? -4.898 12.024 -1.468 1.00 91.75 82 ASN A C 1
ATOM 648 O O . ASN A 1 82 ? -5.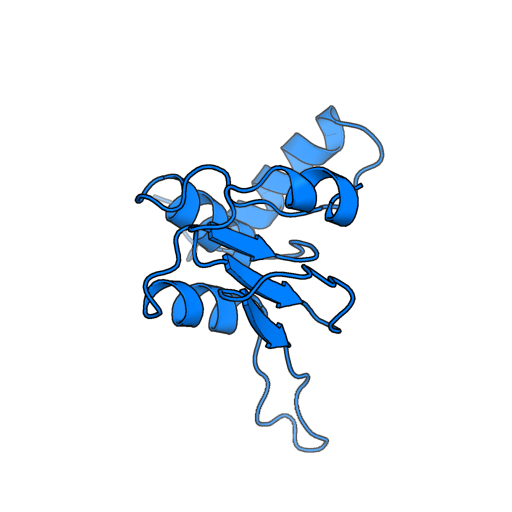254 13.197 -1.361 1.00 91.75 82 ASN A O 1
ATOM 652 N N . THR A 1 83 ? -5.776 11.021 -1.354 1.00 89.50 83 THR A N 1
ATOM 653 C CA . THR A 1 83 ? -7.226 11.212 -1.155 1.00 89.50 83 THR A CA 1
ATOM 654 C C . THR A 1 83 ? -7.727 10.652 0.178 1.00 89.50 83 THR A C 1
ATOM 656 O O . THR A 1 83 ? -8.826 10.100 0.238 1.00 89.50 83 THR A O 1
ATOM 659 N N . GLY A 1 84 ? -6.933 10.778 1.244 1.00 87.56 84 GLY A N 1
ATOM 660 C CA . GLY A 1 84 ? -7.381 10.495 2.613 1.00 87.56 84 GLY A CA 1
ATOM 661 C C . GLY A 1 84 ? -7.085 9.088 3.134 1.00 87.56 84 GLY A C 1
ATOM 662 O O . GLY A 1 84 ? -7.663 8.699 4.144 1.00 87.56 84 GLY A O 1
ATOM 663 N N . HIS A 1 85 ? -6.180 8.345 2.489 1.00 93.88 85 HIS A N 1
ATOM 664 C CA . HIS A 1 85 ? -5.640 7.077 3.006 1.00 93.88 85 HIS A CA 1
ATOM 665 C C . HIS A 1 85 ? -4.176 7.259 3.435 1.00 93.88 85 HIS A C 1
ATOM 667 O O . HIS A 1 85 ? -3.282 6.496 3.043 1.00 93.88 85 HIS A O 1
ATOM 673 N N . ASP A 1 86 ? -3.920 8.334 4.182 1.00 87.12 86 ASP A N 1
ATOM 674 C CA . ASP A 1 86 ? -2.580 8.789 4.540 1.00 87.12 86 ASP A CA 1
ATOM 675 C C . ASP A 1 86 ? -1.793 7.735 5.325 1.00 87.12 86 ASP A C 1
ATOM 677 O O . ASP A 1 86 ? -2.285 7.052 6.227 1.00 87.12 86 ASP A O 1
ATOM 681 N N . GLY A 1 87 ? -0.512 7.607 4.983 1.00 88.50 87 GLY A N 1
ATOM 682 C CA . GLY A 1 87 ? 0.378 6.622 5.591 1.00 88.50 87 GLY A CA 1
ATOM 683 C C . GLY A 1 87 ? -0.004 5.165 5.299 1.00 88.50 87 GLY A C 1
ATOM 684 O O . GLY A 1 87 ? 0.405 4.268 6.045 1.00 88.50 87 GLY A O 1
ATOM 685 N N . SER A 1 88 ? -0.753 4.932 4.216 1.00 94.62 88 SER A N 1
ATOM 686 C CA . SER A 1 88 ? -0.704 3.681 3.449 1.00 94.62 88 SER A CA 1
ATOM 687 C C . SER A 1 88 ? 0.748 3.321 3.103 1.00 94.62 88 SER A C 1
ATOM 689 O O . SER A 1 88 ? 1.655 4.150 3.201 1.00 94.62 88 SER A O 1
ATOM 691 N N . MET A 1 89 ? 1.012 2.069 2.748 1.00 94.62 89 MET A N 1
ATOM 692 C CA . MET A 1 89 ? 2.389 1.602 2.560 1.00 94.62 89 MET A CA 1
ATOM 693 C C . MET A 1 89 ? 2.465 0.459 1.558 1.00 94.62 89 MET A C 1
ATOM 695 O O . MET A 1 89 ? 1.524 -0.316 1.406 1.00 94.62 89 MET A O 1
ATOM 699 N N . THR A 1 90 ? 3.608 0.361 0.889 1.00 95.00 90 THR A N 1
ATOM 700 C CA . THR A 1 90 ? 3.932 -0.734 -0.022 1.00 95.00 90 THR A CA 1
ATOM 701 C C . THR A 1 90 ? 5.419 -1.060 0.039 1.00 95.00 90 THR A C 1
ATOM 703 O O . THR A 1 90 ? 6.196 -0.322 0.656 1.00 95.00 90 THR A O 1
ATOM 706 N N . THR A 1 91 ? 5.822 -2.153 -0.599 1.00 94.69 91 THR A N 1
ATOM 707 C CA . THR A 1 91 ? 7.226 -2.414 -0.925 1.00 94.69 91 THR A CA 1
ATOM 708 C C . THR A 1 91 ? 7.454 -2.380 -2.432 1.00 94.69 91 THR A C 1
ATOM 710 O O . THR A 1 91 ? 6.520 -2.417 -3.233 1.00 94.69 91 THR A O 1
ATOM 713 N N . GLY A 1 92 ? 8.720 -2.276 -2.814 1.00 94.19 92 GLY A N 1
ATOM 714 C CA . GLY A 1 92 ? 9.164 -2.400 -4.190 1.00 94.19 92 GLY A CA 1
ATOM 715 C C . GLY A 1 92 ? 10.615 -2.852 -4.222 1.00 94.19 92 GLY A C 1
ATOM 716 O O . GLY A 1 92 ? 11.363 -2.653 -3.260 1.00 94.19 92 GLY A O 1
ATOM 717 N N . HIS A 1 93 ? 10.998 -3.484 -5.324 1.00 93.56 93 HIS A N 1
ATOM 718 C CA . HIS A 1 93 ? 12.337 -4.022 -5.513 1.00 93.56 93 HIS A CA 1
ATOM 719 C C . HIS A 1 93 ? 13.234 -3.067 -6.310 1.00 93.56 93 HIS A C 1
ATOM 721 O O . HIS A 1 93 ? 12.937 -2.747 -7.462 1.00 93.56 93 HIS A O 1
ATOM 727 N N . ALA A 1 94 ? 14.357 -2.660 -5.718 1.00 95.62 94 ALA A N 1
ATOM 728 C CA . ALA A 1 94 ? 15.383 -1.835 -6.350 1.00 95.62 94 ALA A CA 1
ATOM 729 C C . ALA A 1 94 ? 16.753 -2.060 -5.687 1.00 95.62 94 ALA A C 1
ATOM 731 O O . ALA A 1 94 ? 16.816 -2.486 -4.532 1.00 95.62 94 ALA A O 1
ATOM 732 N N . ASN A 1 95 ? 17.843 -1.753 -6.400 1.00 95.50 95 ASN A N 1
ATOM 733 C CA . ASN A 1 95 ? 19.208 -1.909 -5.876 1.00 95.50 95 ASN A CA 1
ATOM 734 C C . ASN A 1 95 ? 19.674 -0.706 -5.042 1.00 95.50 95 ASN A C 1
ATOM 736 O O . ASN A 1 95 ? 20.653 -0.806 -4.304 1.00 95.50 95 ASN A O 1
ATOM 740 N N . SER A 1 96 ? 18.981 0.425 -5.154 1.00 97.31 96 SER A N 1
ATOM 741 C CA . SER A 1 96 ? 19.246 1.654 -4.412 1.00 97.31 96 SER A CA 1
ATOM 742 C C . SER A 1 96 ? 17.947 2.453 -4.225 1.00 97.31 96 SER A C 1
ATOM 744 O O . SER A 1 96 ? 16.962 2.216 -4.936 1.00 97.31 96 SER A O 1
ATOM 746 N N . PRO A 1 97 ? 17.905 3.401 -3.274 1.00 96.19 97 PRO A N 1
ATOM 747 C CA . PRO A 1 97 ? 16.798 4.349 -3.166 1.00 96.19 97 PRO A CA 1
ATOM 748 C C . PRO A 1 97 ? 16.574 5.160 -4.451 1.00 96.19 97 PRO A C 1
ATOM 750 O O . PRO A 1 97 ? 15.431 5.395 -4.835 1.00 96.19 97 PRO A O 1
ATOM 753 N N . GLU A 1 98 ? 17.647 5.552 -5.138 1.00 97.06 98 GLU A N 1
ATOM 754 C CA . GLU A 1 98 ? 17.590 6.287 -6.404 1.00 97.06 98 GLU A CA 1
ATOM 755 C C . GLU A 1 98 ? 16.957 5.436 -7.517 1.00 97.06 98 GLU A C 1
ATOM 757 O O . GLU A 1 98 ? 16.054 5.901 -8.216 1.00 97.06 98 GLU A O 1
ATOM 762 N N . ASP A 1 99 ? 17.352 4.162 -7.622 1.00 96.88 99 ASP A N 1
ATOM 763 C CA . ASP A 1 99 ? 16.753 3.201 -8.555 1.00 96.88 99 ASP A CA 1
ATOM 764 C C . ASP A 1 99 ? 15.268 2.986 -8.246 1.00 96.88 99 ASP A C 1
ATOM 766 O O . ASP A 1 99 ? 14.456 2.835 -9.161 1.00 96.88 99 ASP A O 1
ATOM 770 N N . MET A 1 100 ? 14.889 2.989 -6.962 1.00 96.31 100 MET A N 1
ATOM 771 C CA . MET A 1 100 ? 13.491 2.854 -6.557 1.00 96.31 100 MET A CA 1
ATOM 772 C C . MET A 1 100 ? 12.652 4.035 -7.045 1.00 96.31 100 MET A C 1
ATOM 774 O O . MET A 1 100 ? 11.521 3.824 -7.478 1.00 96.31 100 MET A O 1
ATOM 778 N N . MET A 1 101 ? 13.193 5.256 -7.027 1.00 95.69 101 MET A N 1
ATOM 779 C CA . MET A 1 101 ? 12.491 6.436 -7.542 1.00 95.69 101 MET A CA 1
ATOM 780 C C . MET A 1 101 ? 12.249 6.338 -9.053 1.00 95.69 101 MET A C 1
ATOM 782 O O . MET A 1 101 ? 11.119 6.535 -9.501 1.00 95.69 101 MET A O 1
ATOM 786 N N . LEU A 1 102 ? 13.270 5.954 -9.829 1.00 95.25 102 LEU A N 1
ATOM 787 C CA . LEU A 1 102 ? 13.144 5.736 -11.280 1.00 95.25 102 LEU A CA 1
ATOM 788 C C . LEU A 1 102 ? 12.162 4.603 -11.606 1.00 95.25 102 LEU A C 1
ATOM 790 O O . LEU A 1 102 ? 11.351 4.683 -12.536 1.00 95.25 102 LEU A O 1
ATOM 794 N N . ARG A 1 103 ? 12.208 3.527 -10.816 1.00 94.75 103 ARG A N 1
ATOM 795 C CA . ARG A 1 103 ? 11.276 2.411 -10.956 1.00 94.75 103 ARG A CA 1
ATOM 796 C C . ARG A 1 103 ? 9.852 2.851 -10.644 1.00 94.75 103 ARG A C 1
ATOM 798 O O . ARG A 1 103 ? 8.956 2.516 -11.408 1.00 94.75 103 ARG A O 1
ATOM 805 N N . LEU A 1 104 ? 9.641 3.607 -9.568 1.00 94.69 104 LEU A N 1
ATOM 806 C CA . LEU A 1 104 ? 8.327 4.116 -9.184 1.00 94.69 104 LEU A CA 1
ATOM 807 C C . LEU A 1 104 ? 7.702 4.942 -10.314 1.00 94.69 104 LEU A C 1
ATOM 809 O O . LEU A 1 104 ? 6.540 4.720 -10.642 1.00 94.69 104 LEU A O 1
ATOM 813 N N . GLU A 1 105 ? 8.478 5.822 -10.952 1.00 93.62 105 GLU A N 1
ATOM 814 C CA . GLU A 1 105 ? 8.039 6.583 -12.130 1.00 93.62 105 GLU A CA 1
ATOM 815 C C . GLU A 1 105 ? 7.578 5.651 -13.258 1.00 93.62 105 GLU A C 1
ATOM 817 O O . GLU A 1 105 ? 6.460 5.776 -13.760 1.00 93.62 105 GLU A O 1
ATOM 822 N N . THR A 1 106 ? 8.395 4.650 -13.593 1.00 92.56 106 THR A N 1
ATOM 823 C CA . THR A 1 106 ? 8.055 3.656 -14.622 1.00 92.56 106 THR A CA 1
ATOM 824 C C . THR A 1 106 ? 6.760 2.913 -14.283 1.00 92.56 106 THR A C 1
ATOM 826 O O . THR A 1 106 ? 5.883 2.777 -15.135 1.00 92.56 106 THR A O 1
ATOM 829 N N . LEU A 1 107 ? 6.603 2.458 -13.036 1.00 93.44 107 LEU A N 1
ATOM 830 C CA . LEU A 1 107 ? 5.402 1.750 -12.586 1.00 93.44 107 LEU A CA 1
ATOM 831 C C . LEU A 1 107 ? 4.152 2.630 -12.686 1.00 93.44 107 LEU A C 1
ATOM 833 O O . LEU A 1 107 ? 3.111 2.172 -13.158 1.00 93.44 107 LEU A O 1
ATOM 837 N N . VAL A 1 108 ? 4.259 3.905 -12.309 1.00 92.56 108 VAL A N 1
ATOM 838 C CA . VAL A 1 108 ? 3.164 4.875 -12.435 1.00 92.56 108 VAL A CA 1
ATOM 839 C C . VAL A 1 108 ? 2.752 5.063 -13.894 1.00 92.56 108 VAL A C 1
ATOM 841 O O . VAL A 1 108 ? 1.553 5.063 -14.184 1.00 92.56 108 VAL A O 1
ATOM 844 N N . LEU A 1 109 ? 3.713 5.142 -14.819 1.00 90.75 109 LEU A N 1
ATOM 845 C CA . LEU A 1 109 ? 3.437 5.258 -16.255 1.00 90.75 109 LEU A CA 1
ATOM 846 C C . LEU A 1 109 ? 2.689 4.037 -16.813 1.00 90.75 109 LEU A C 1
ATOM 848 O O . LEU A 1 109 ? 1.839 4.195 -17.681 1.00 90.75 109 LEU A O 1
ATOM 852 N N . THR A 1 110 ? 2.912 2.828 -16.285 1.00 87.00 110 THR A N 1
ATOM 853 C CA . THR A 1 110 ? 2.111 1.648 -16.688 1.00 87.00 110 THR A CA 1
ATOM 854 C C . THR A 1 110 ? 0.647 1.720 -16.236 1.00 87.00 110 THR A C 1
ATOM 856 O O . THR A 1 110 ? -0.212 0.996 -16.742 1.00 87.00 110 THR A O 1
ATOM 859 N N . GLY A 1 111 ? 0.345 2.588 -15.266 1.00 81.44 111 GLY A N 1
ATOM 860 C CA . GLY A 1 111 ? -0.998 2.808 -14.743 1.00 81.44 111 GLY A CA 1
ATOM 861 C C . GLY A 1 111 ? -1.842 3.781 -15.567 1.00 81.44 111 GLY A C 1
ATOM 862 O O . GLY A 1 111 ? -3.068 3.777 -15.403 1.00 81.44 111 GLY A O 1
ATOM 863 N N . THR A 1 112 ? -1.230 4.591 -16.435 1.00 79.50 112 THR A N 1
ATOM 864 C CA . THR A 1 112 ? -1.913 5.627 -17.223 1.00 79.50 112 THR A CA 1
ATOM 865 C C . THR A 1 112 ? -2.401 5.090 -18.572 1.00 79.50 112 THR A C 1
ATOM 867 O O . THR A 1 112 ? -1.828 4.172 -19.155 1.00 79.50 112 THR A O 1
ATOM 870 N N . ALA A 1 113 ? -3.496 5.656 -19.085 1.00 68.06 113 ALA A N 1
ATOM 871 C CA . ALA A 1 113 ? -3.894 5.435 -20.472 1.00 68.06 113 ALA A CA 1
ATOM 872 C C . ALA A 1 113 ? -3.033 6.335 -21.374 1.00 68.06 113 ALA A C 1
ATOM 874 O O . ALA A 1 113 ? -3.033 7.550 -21.193 1.00 68.06 113 ALA A O 1
ATOM 875 N N . MET A 1 114 ? -2.293 5.755 -22.323 1.00 62.59 114 MET A N 1
ATOM 876 C CA . MET A 1 114 ? -1.524 6.525 -23.310 1.00 62.59 114 MET A CA 1
ATOM 877 C C . MET A 1 114 ? -2.419 7.006 -24.470 1.00 62.59 114 MET A C 1
ATOM 879 O O . MET A 1 114 ? -3.299 6.251 -24.892 1.00 62.59 114 MET A O 1
ATOM 883 N N . PRO A 1 115 ? -2.180 8.207 -25.039 1.00 60.81 115 PRO A N 1
ATOM 884 C CA . PRO A 1 115 ? -1.065 9.112 -24.761 1.00 60.81 115 PRO A CA 1
ATOM 885 C C . PRO A 1 115 ? -1.338 10.045 -23.574 1.00 60.81 115 PRO A C 1
ATOM 887 O O . PRO A 1 115 ? -2.467 10.464 -23.330 1.00 60.81 115 PRO A O 1
ATOM 890 N N . ILE A 1 116 ? -0.268 10.371 -22.853 1.00 59.03 116 ILE A N 1
ATOM 891 C CA . ILE A 1 116 ? -0.266 11.392 -21.804 1.00 59.03 116 ILE A CA 1
ATOM 892 C C . ILE A 1 116 ? -0.240 12.751 -22.533 1.00 59.03 116 ILE A C 1
ATOM 894 O O . ILE A 1 116 ? 0.648 12.922 -23.373 1.00 59.03 116 ILE A O 1
ATOM 898 N N . PRO A 1 117 ? -1.222 13.648 -22.324 1.00 58.44 117 PRO A N 1
ATOM 899 C CA . PRO A 1 117 ? -1.279 14.942 -23.007 1.00 58.44 117 PRO A CA 1
ATOM 900 C C . PRO A 1 117 ? -0.127 15.877 -22.625 1.00 58.44 117 PRO A C 1
ATOM 902 O O . PRO A 1 117 ? 0.386 15.759 -21.487 1.00 58.44 117 PRO A O 1
#

Foldseek 3Di:
DLLVVLQPPDQPFQEEEEECDDPRDDPHDRYHYHHFDAADPVRDDGGDSLNVLVVVVVVPGLEYEYAAQDALSLLSRVVCCVVRSPPHDYDYDDPDPVRVVVNSVVRNVRNDDPDDD

Sequence (117 aa):
LLNALSKFIPIKERVITIEDTAELRLQREHVVTLEARPPNLEGRGEITIRDLVKNALRMRPDRIVVGECRGGETLDMLQAMNTGHDGSMTTGHANSPEDMMLRLETLVLTGTAMPIP

Radius of gyration: 14.62 Å; chains: 1; bounding box: 34×38×41 Å

pLDDT: mean 91.49, std 7.75, range [58.44, 97.56]